Protein AF-A0A2W4I7Y6-F1 (afdb_monomer_lite)

pLDDT: mean 74.34, std 11.93, range [36.09, 86.81]

Sequence (104 aa):
MVTVSVNIENLIWRGSDYKANGKKIFFIPPVRESGQNKAMFKGINRGSIASIFIKDFENPKNIEFLENCIKQEKILPLTFAKVLNYNLEEIGFSGIEKNLIINY

Radius of gyration: 14.94 Å; chains: 1; bounding box: 30×27×55 Å

Secondary structure (DSSP, 8-state):
--B--EETHHHH--HHHHHHHTTTS--SSPPPPHHHHHHHHHHHHTT-B--EE-S-TT-HHHHHHHHHHHHTS---HHHHHHHTHHHHHHTT------------

Foldseek 3Di:
DAAAEAEVLLLVDAPVNCVVPVVPVPDPPDHDHPVVNVVVLVCLQVVSYQAYDYPCPVDVVSVVVVVCCCVPVVRDVVSNCRRCQVVCVVVPDDDDPDPPDDDD

Structure (mmCIF, N/CA/C/O backbone):
data_AF-A0A2W4I7Y6-F1
#
_entry.id   AF-A0A2W4I7Y6-F1
#
loop_
_atom_site.group_PDB
_atom_site.id
_atom_site.type_symbol
_atom_site.label_atom_id
_atom_site.label_alt_id
_atom_site.label_comp_id
_atom_site.label_asym_id
_atom_site.label_entity_id
_atom_site.label_seq_id
_atom_site.pdbx_PDB_ins_code
_atom_site.Cartn_x
_atom_site.Cartn_y
_atom_site.Cartn_z
_atom_site.occupancy
_atom_site.B_iso_or_equiv
_atom_site.auth_seq_id
_atom_site.auth_comp_id
_atom_site.auth_asym_id
_atom_site.auth_atom_id
_atom_site.pdbx_PDB_model_num
ATOM 1 N N . MET A 1 1 ? 13.126 -15.574 -2.401 1.00 44.06 1 MET A N 1
ATOM 2 C CA . MET A 1 1 ? 12.066 -15.612 -1.373 1.00 44.06 1 MET A CA 1
ATOM 3 C C . MET A 1 1 ? 11.091 -14.499 -1.715 1.00 44.06 1 MET A C 1
ATOM 5 O O . MET A 1 1 ? 11.483 -13.343 -1.643 1.00 44.06 1 MET A O 1
ATOM 9 N N . VAL A 1 2 ? 9.908 -14.844 -2.224 1.00 45.12 2 VAL A N 1
ATOM 10 C CA . VAL A 1 2 ? 8.842 -13.882 -2.543 1.00 45.12 2 VAL A CA 1
ATOM 11 C C . VAL A 1 2 ? 7.940 -13.824 -1.317 1.00 45.12 2 VAL A C 1
ATOM 13 O O . VAL A 1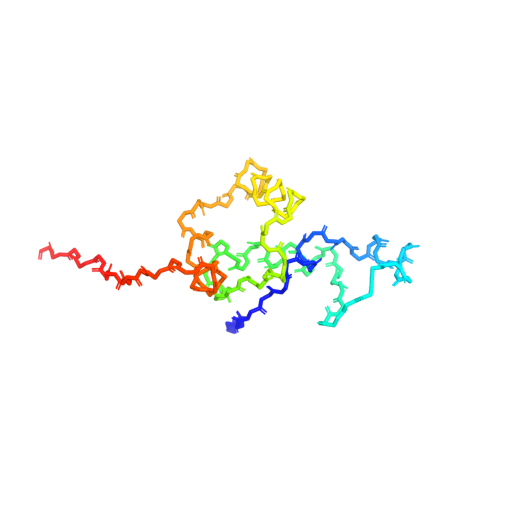 2 ? 7.463 -14.863 -0.862 1.00 45.12 2 VAL A O 1
ATOM 16 N N . THR A 1 3 ? 7.752 -12.644 -0.737 1.00 58.62 3 THR A N 1
ATOM 17 C CA . THR A 1 3 ? 6.757 -12.454 0.319 1.00 58.62 3 THR A CA 1
ATOM 18 C C . THR A 1 3 ? 5.401 -12.334 -0.366 1.00 58.62 3 THR A C 1
ATOM 20 O O . THR A 1 3 ? 5.180 -11.409 -1.146 1.00 58.62 3 THR A O 1
ATOM 23 N N . VAL A 1 4 ? 4.514 -13.299 -0.112 1.00 64.75 4 VAL A N 1
ATOM 24 C CA . VAL A 1 4 ? 3.255 -13.461 -0.860 1.00 64.75 4 VAL A CA 1
ATOM 25 C C . VAL A 1 4 ? 2.307 -12.279 -0.640 1.00 64.75 4 VAL A C 1
ATOM 27 O O . VAL A 1 4 ? 1.719 -11.787 -1.595 1.00 64.75 4 VAL A O 1
ATOM 30 N N . SER A 1 5 ? 2.200 -11.775 0.592 1.00 71.50 5 SER A N 1
ATOM 31 C CA . SER A 1 5 ? 1.376 -10.608 0.909 1.00 71.50 5 SER A CA 1
ATOM 32 C C . SER A 1 5 ? 1.843 -9.932 2.199 1.00 71.50 5 SER A C 1
ATOM 34 O O . SER A 1 5 ? 2.329 -10.605 3.114 1.00 71.50 5 SER A O 1
ATOM 36 N N . VAL A 1 6 ? 1.723 -8.606 2.273 1.00 81.50 6 VAL A N 1
ATOM 37 C CA . VAL A 1 6 ? 2.025 -7.799 3.464 1.00 81.50 6 VAL A CA 1
ATOM 38 C C . VAL A 1 6 ? 0.790 -6.998 3.851 1.00 81.50 6 VAL A C 1
ATOM 40 O O . VAL A 1 6 ? 0.182 -6.352 3.009 1.00 81.50 6 VAL A O 1
ATOM 43 N N . ASN A 1 7 ? 0.431 -7.002 5.132 1.00 83.00 7 ASN A N 1
ATOM 44 C CA . ASN A 1 7 ? -0.671 -6.171 5.609 1.00 83.00 7 ASN A CA 1
ATOM 45 C C . ASN A 1 7 ? -0.238 -4.699 5.737 1.00 83.00 7 ASN A C 1
ATOM 47 O O . ASN A 1 7 ? 0.873 -4.441 6.211 1.00 83.00 7 ASN A O 1
ATOM 51 N N . ILE A 1 8 ? -1.076 -3.736 5.352 1.00 84.00 8 ILE A N 1
ATOM 52 C CA . ILE A 1 8 ? -0.710 -2.308 5.332 1.00 84.00 8 ILE A CA 1
ATOM 53 C C . ILE A 1 8 ? -0.308 -1.772 6.708 1.00 84.00 8 ILE A C 1
ATOM 55 O O . ILE A 1 8 ? 0.596 -0.945 6.816 1.00 84.00 8 ILE A O 1
ATOM 59 N N . GLU A 1 9 ? -0.881 -2.296 7.788 1.00 82.88 9 GLU A N 1
ATOM 60 C CA . GLU A 1 9 ? -0.542 -1.893 9.149 1.00 82.88 9 GLU A CA 1
ATOM 61 C C . GLU A 1 9 ? 0.913 -2.237 9.498 1.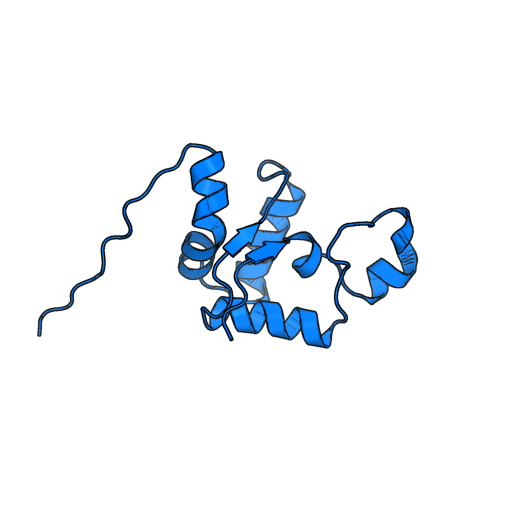00 82.88 9 GLU A C 1
ATOM 63 O O . GLU A 1 9 ? 1.527 -1.540 10.306 1.00 82.88 9 GLU A O 1
ATOM 68 N N . ASN A 1 10 ? 1.501 -3.259 8.858 1.00 82.62 10 ASN A N 1
ATOM 69 C CA . ASN A 1 10 ? 2.930 -3.551 8.990 1.00 82.62 10 ASN A CA 1
ATOM 70 C C . ASN A 1 10 ? 3.814 -2.487 8.329 1.00 82.62 10 ASN A C 1
ATOM 72 O O . ASN A 1 10 ? 4.972 -2.378 8.720 1.00 82.62 10 ASN A O 1
ATOM 76 N N . LEU A 1 11 ? 3.291 -1.721 7.368 1.00 82.81 11 LEU A N 1
ATOM 77 C CA . LEU A 1 11 ? 3.984 -0.606 6.718 1.00 82.81 11 LEU A CA 1
ATOM 78 C C . LEU A 1 11 ? 3.754 0.716 7.469 1.00 82.81 11 LEU A C 1
ATOM 80 O O . LEU A 1 11 ? 4.666 1.535 7.558 1.00 82.81 11 LEU A O 1
ATOM 84 N N . ILE A 1 12 ? 2.555 0.911 8.029 1.00 84.19 12 ILE A N 1
ATOM 85 C CA . ILE A 1 12 ? 2.166 2.128 8.762 1.00 84.19 12 ILE A CA 1
ATOM 86 C C . ILE A 1 12 ? 2.888 2.220 10.108 1.00 84.19 12 ILE A C 1
ATOM 88 O O . ILE A 1 12 ? 3.468 3.254 10.444 1.00 84.19 12 ILE A O 1
ATOM 92 N N . TRP A 1 13 ? 2.842 1.152 10.902 1.00 80.75 13 TRP A N 1
ATOM 93 C CA . TRP A 1 13 ? 3.310 1.194 12.283 1.00 80.75 13 TRP A CA 1
ATOM 94 C C . TRP A 1 13 ? 4.766 0.776 12.402 1.00 80.75 13 TRP A C 1
ATOM 96 O O . TRP A 1 13 ? 5.219 -0.184 11.778 1.00 80.75 13 TRP A O 1
ATOM 106 N N . ARG A 1 14 ? 5.516 1.456 13.273 1.00 79.81 14 ARG A N 1
ATOM 107 C CA . ARG A 1 14 ? 6.872 1.039 13.636 1.00 79.81 14 ARG A CA 1
ATOM 108 C C . ARG A 1 14 ? 6.835 0.181 14.892 1.00 79.81 14 ARG A C 1
ATOM 110 O O . ARG A 1 14 ? 5.974 0.341 15.756 1.00 79.81 14 ARG A O 1
ATOM 117 N N . GLY A 1 15 ? 7.838 -0.682 15.052 1.00 78.12 15 GLY A N 1
ATOM 118 C CA . GLY A 1 15 ? 7.986 -1.480 16.273 1.00 78.12 15 GLY A CA 1
ATOM 119 C C . GLY A 1 15 ? 8.019 -0.644 17.565 1.00 78.12 15 GLY A C 1
ATOM 120 O O . GLY A 1 15 ? 7.581 -1.124 18.605 1.00 78.12 15 GLY A O 1
ATOM 121 N N . SER A 1 16 ? 8.477 0.614 17.514 1.00 78.75 16 SER A N 1
ATOM 122 C CA . SER A 1 16 ? 8.399 1.558 18.641 1.00 78.75 16 SER A CA 1
ATOM 123 C C . SER A 1 16 ? 6.959 1.925 19.006 1.00 78.75 16 SER A C 1
ATOM 125 O O . SER A 1 16 ? 6.606 1.917 20.184 1.00 78.75 16 SER A O 1
ATOM 127 N N . ASP A 1 17 ? 6.122 2.187 18.003 1.00 80.12 17 ASP A N 1
ATOM 128 C CA . ASP A 1 17 ? 4.723 2.580 18.190 1.00 80.12 17 ASP A CA 1
ATOM 129 C C . ASP A 1 17 ? 3.915 1.408 18.745 1.00 80.12 17 ASP A C 1
ATOM 131 O O . ASP A 1 17 ? 3.107 1.576 19.657 1.00 80.12 17 ASP A O 1
ATOM 135 N N . TYR A 1 18 ? 4.205 0.198 18.262 1.00 79.06 18 TYR A N 1
ATOM 136 C CA . TYR A 1 18 ? 3.621 -1.037 18.775 1.00 79.06 18 TYR A CA 1
ATOM 137 C C . TYR A 1 18 ? 4.037 -1.324 20.225 1.00 79.06 18 TYR A C 1
ATOM 139 O O . TYR A 1 18 ? 3.201 -1.716 21.035 1.00 79.06 18 TYR A O 1
ATOM 147 N N . LYS A 1 19 ? 5.302 -1.081 20.602 1.00 79.25 19 LYS A N 1
ATOM 148 C CA . LYS A 1 19 ? 5.751 -1.223 22.002 1.00 79.25 19 LYS A CA 1
ATOM 149 C C . LYS A 1 19 ? 5.038 -0.232 22.933 1.00 79.25 19 LYS A C 1
ATOM 151 O O . LYS A 1 19 ? 4.683 -0.606 24.046 1.00 79.25 19 LYS A O 1
ATOM 156 N N . ALA A 1 20 ? 4.790 0.998 22.480 1.00 80.62 20 ALA A N 1
ATOM 157 C CA . ALA A 1 20 ? 4.122 2.031 23.276 1.00 80.62 20 ALA A CA 1
ATOM 158 C C . ALA A 1 20 ? 2.589 1.870 23.343 1.00 80.62 20 ALA A C 1
ATOM 160 O O . ALA A 1 20 ? 1.984 2.124 24.382 1.00 80.62 20 ALA A O 1
ATOM 161 N N . ASN A 1 21 ? 1.953 1.438 22.249 1.00 80.94 21 ASN A N 1
ATOM 162 C CA . ASN A 1 21 ? 0.496 1.438 22.079 1.00 80.94 21 ASN A CA 1
ATOM 163 C C . ASN A 1 21 ? -0.090 0.060 21.722 1.00 80.94 21 ASN A C 1
ATOM 165 O O . ASN A 1 21 ? -1.218 -0.015 21.236 1.00 80.94 21 ASN A O 1
ATOM 169 N N . GLY A 1 22 ? 0.624 -1.039 21.976 1.00 69.44 22 GLY A N 1
ATOM 170 C CA . GLY A 1 22 ? 0.264 -2.380 21.490 1.00 69.44 22 GLY A CA 1
ATOM 171 C C . GLY A 1 22 ? -1.126 -2.884 21.893 1.00 69.44 22 GLY A C 1
ATOM 172 O O . GLY A 1 22 ? -1.704 -3.697 21.185 1.00 69.44 22 GLY A O 1
ATOM 173 N N . LYS A 1 23 ? -1.723 -2.360 22.974 1.00 72.44 23 LYS A N 1
ATOM 174 C CA . LYS A 1 23 ? -3.124 -2.660 23.339 1.00 72.44 23 LYS A CA 1
ATOM 175 C C . LYS A 1 23 ? -4.158 -2.041 22.387 1.00 72.44 23 LYS A C 1
ATOM 177 O O . LYS A 1 23 ? -5.264 -2.553 22.291 1.00 72.44 23 LYS A O 1
ATOM 182 N N . LYS A 1 24 ? -3.821 -0.930 21.724 1.00 72.19 24 LYS A N 1
ATOM 183 C CA . LYS A 1 24 ? -4.673 -0.231 20.743 1.00 72.19 24 LYS A CA 1
ATOM 184 C C . LYS A 1 24 ? -4.369 -0.657 19.308 1.00 72.19 24 LYS A C 1
ATOM 186 O O . LYS A 1 24 ? -5.236 -0.571 18.449 1.00 72.19 24 LYS A O 1
ATOM 191 N N . ILE A 1 25 ? -3.138 -1.091 19.060 1.00 68.56 25 ILE A N 1
ATOM 192 C CA . ILE A 1 25 ? -2.634 -1.487 17.748 1.00 68.56 25 ILE A CA 1
ATOM 193 C C . ILE A 1 25 ? -2.268 -2.964 17.855 1.00 68.56 25 ILE A C 1
ATOM 195 O O . ILE A 1 25 ? -1.098 -3.297 17.980 1.00 68.56 25 ILE A O 1
ATOM 199 N N . PHE A 1 26 ? -3.266 -3.845 17.888 1.00 66.94 26 PHE A N 1
ATOM 200 C CA . PHE A 1 26 ? -3.052 -5.291 17.920 1.00 66.94 26 PHE A CA 1
ATOM 201 C C . PHE A 1 26 ? -3.612 -5.916 16.646 1.00 66.94 26 PHE A C 1
ATOM 203 O O . PHE A 1 26 ? -4.813 -5.846 16.394 1.00 66.94 26 PHE A O 1
ATOM 210 N N . PHE A 1 27 ? -2.744 -6.523 15.841 1.00 73.69 27 PHE A N 1
ATOM 211 C CA . PHE A 1 27 ? -3.129 -7.249 14.635 1.00 73.69 27 PHE A CA 1
ATOM 212 C C . PHE A 1 27 ? -2.131 -8.380 14.357 1.00 73.69 27 PHE A C 1
ATOM 214 O O . PHE A 1 27 ? -0.994 -8.356 14.831 1.00 73.69 27 PHE A O 1
ATOM 221 N N . ILE A 1 28 ? -2.571 -9.397 13.615 1.00 67.44 28 ILE A N 1
ATOM 222 C CA . ILE A 1 28 ? -1.780 -10.586 13.278 1.00 67.44 28 ILE A CA 1
ATOM 223 C C . ILE A 1 28 ? -1.525 -10.578 11.762 1.00 67.44 28 ILE A C 1
ATOM 225 O O . ILE A 1 28 ? -2.490 -10.443 11.012 1.00 67.44 28 ILE A O 1
ATOM 229 N N . PRO A 1 29 ? -0.276 -10.757 11.285 1.00 74.44 29 PRO A N 1
ATOM 230 C CA . PRO A 1 29 ? 0.969 -10.844 12.055 1.00 74.44 29 PRO A CA 1
ATOM 231 C C . PRO A 1 29 ? 1.388 -9.479 12.642 1.00 74.44 29 PRO A C 1
ATOM 233 O O . PRO A 1 29 ? 1.118 -8.453 12.017 1.00 74.44 29 PRO A O 1
ATOM 236 N N . PRO A 1 30 ? 2.066 -9.461 13.808 1.00 76.94 30 PRO A N 1
ATOM 237 C CA . PRO A 1 30 ? 2.353 -8.234 14.550 1.00 76.94 30 PRO A CA 1
ATOM 238 C C . PRO A 1 30 ? 3.360 -7.331 13.836 1.00 76.94 30 PRO A C 1
ATOM 240 O O . PRO A 1 30 ? 4.215 -7.814 13.084 1.00 76.94 30 PRO A O 1
ATOM 243 N N . VAL A 1 31 ? 3.298 -6.036 14.170 1.00 81.06 31 VAL A N 1
ATOM 244 C CA . VAL A 1 31 ? 4.205 -4.992 13.672 1.00 81.06 31 VAL A CA 1
ATOM 245 C C . VAL A 1 31 ? 5.662 -5.421 13.812 1.00 81.06 31 VAL A C 1
ATOM 247 O O . VAL A 1 31 ? 6.115 -5.849 14.878 1.00 81.06 31 VAL A O 1
ATOM 250 N N . ARG A 1 32 ? 6.419 -5.265 12.726 1.00 80.31 32 ARG A N 1
ATOM 251 C CA . ARG A 1 32 ? 7.843 -5.602 12.674 1.00 80.31 32 ARG A CA 1
ATOM 252 C C . ARG A 1 32 ? 8.735 -4.451 13.152 1.00 80.31 32 ARG A C 1
ATOM 254 O O . ARG A 1 32 ? 8.362 -3.277 13.130 1.00 80.31 32 ARG A O 1
ATOM 261 N N . GLU A 1 33 ? 9.957 -4.780 13.571 1.00 80.88 33 GLU A N 1
ATOM 262 C CA . GLU A 1 33 ? 10.948 -3.761 13.935 1.00 80.88 33 GLU A CA 1
ATOM 263 C C . GLU A 1 33 ? 11.396 -2.933 12.717 1.00 80.88 33 GLU A C 1
ATOM 265 O O . GLU A 1 33 ? 11.248 -3.338 11.562 1.00 80.88 33 GLU A O 1
ATOM 270 N N . SER A 1 34 ? 11.965 -1.752 12.969 1.00 78.69 34 SER A N 1
ATOM 271 C CA . SER A 1 34 ? 12.258 -0.740 11.942 1.00 78.69 34 SER A CA 1
ATOM 272 C C . SER A 1 34 ? 13.114 -1.257 10.776 1.00 78.69 34 SER A C 1
ATOM 274 O O . SER A 1 34 ? 12.871 -0.886 9.628 1.00 78.69 34 SER A O 1
ATOM 276 N N . GLY A 1 35 ? 14.083 -2.139 11.041 1.00 81.31 35 GLY A N 1
ATOM 277 C CA . GLY A 1 35 ? 14.922 -2.747 10.003 1.00 81.31 35 GLY A CA 1
ATOM 278 C C . GLY A 1 35 ? 14.139 -3.661 9.058 1.00 81.31 35 GLY A C 1
ATOM 279 O O . GLY A 1 35 ? 14.315 -3.599 7.842 1.00 81.31 35 GLY A O 1
ATOM 280 N N . GLN A 1 36 ? 13.223 -4.461 9.604 1.00 82.69 36 GLN A N 1
ATOM 281 C CA . GLN A 1 36 ? 12.345 -5.323 8.812 1.00 82.69 36 GLN A CA 1
ATOM 282 C C . GLN A 1 36 ? 11.315 -4.500 8.034 1.00 82.69 36 GLN A C 1
ATOM 284 O O . GLN A 1 36 ? 11.009 -4.826 6.892 1.00 82.69 36 GLN A O 1
ATOM 289 N N . ASN A 1 37 ? 10.849 -3.389 8.605 1.00 84.25 37 ASN A N 1
ATOM 290 C CA . ASN A 1 37 ? 9.917 -2.491 7.936 1.00 84.25 37 ASN A CA 1
ATOM 291 C C . ASN A 1 37 ? 10.540 -1.824 6.695 1.00 84.25 37 ASN A C 1
ATOM 293 O O . ASN A 1 37 ? 10.009 -1.906 5.589 1.00 84.25 37 ASN A O 1
ATOM 297 N N . LYS A 1 38 ? 11.773 -1.318 6.826 1.00 82.94 38 LYS A N 1
ATOM 298 C CA . LYS A 1 38 ? 12.570 -0.844 5.678 1.00 82.94 38 LYS A CA 1
ATOM 299 C C . LYS A 1 38 ? 12.802 -1.932 4.626 1.00 82.94 38 LYS A C 1
ATOM 301 O O . LYS A 1 38 ? 12.788 -1.648 3.428 1.00 82.94 38 LYS A O 1
ATOM 306 N N . ALA A 1 39 ? 13.024 -3.176 5.054 1.00 84.19 39 ALA A N 1
ATOM 307 C CA . ALA A 1 39 ? 13.175 -4.298 4.134 1.00 84.19 39 ALA A CA 1
ATOM 308 C C . ALA A 1 39 ? 11.882 -4.581 3.350 1.00 84.19 39 ALA A C 1
ATOM 310 O O . ALA A 1 39 ? 11.971 -4.930 2.174 1.00 84.19 39 ALA A O 1
ATOM 311 N N . MET A 1 40 ? 10.705 -4.368 3.952 1.00 85.25 40 MET A N 1
ATOM 312 C CA . MET A 1 40 ? 9.418 -4.469 3.258 1.00 85.25 40 MET A CA 1
ATOM 313 C C . MET A 1 40 ? 9.281 -3.385 2.182 1.00 85.25 40 MET A C 1
ATOM 315 O O . MET A 1 40 ? 9.072 -3.726 1.023 1.00 85.25 40 MET A O 1
ATOM 319 N N . PHE A 1 41 ? 9.542 -2.110 2.482 1.00 84.44 41 PHE A N 1
ATOM 320 C CA . PHE A 1 41 ? 9.537 -1.054 1.451 1.00 84.44 41 PHE A CA 1
ATOM 321 C C . PHE A 1 41 ? 10.514 -1.334 0.300 1.00 84.44 41 PHE A C 1
ATOM 323 O O . PHE A 1 41 ? 10.176 -1.211 -0.880 1.00 84.44 41 PHE A O 1
ATOM 330 N N . LYS A 1 42 ? 11.721 -1.811 0.623 1.00 84.62 42 LYS A N 1
ATOM 331 C CA . LYS A 1 42 ? 12.700 -2.237 -0.386 1.00 84.62 42 LYS A CA 1
ATOM 332 C C . LYS A 1 42 ? 12.205 -3.435 -1.203 1.00 84.62 42 LYS A C 1
ATOM 334 O O . LYS A 1 42 ? 12.507 -3.526 -2.390 1.00 84.62 42 LYS A O 1
ATOM 339 N N . GLY A 1 43 ? 11.471 -4.349 -0.573 1.00 83.44 43 GLY A N 1
ATOM 340 C CA . GLY A 1 43 ? 10.845 -5.506 -1.204 1.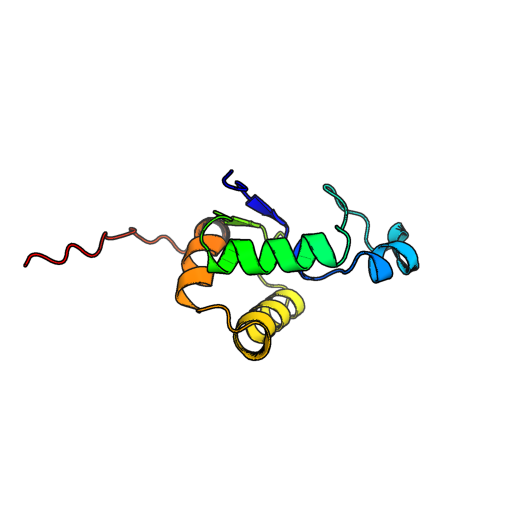00 83.44 43 GLY A CA 1
ATOM 341 C C . GLY A 1 43 ? 9.756 -5.118 -2.202 1.00 83.44 43 GLY A C 1
ATOM 342 O O . GLY A 1 43 ? 9.725 -5.701 -3.282 1.00 83.44 43 GLY A O 1
ATOM 343 N N . ILE A 1 44 ? 8.941 -4.101 -1.893 1.00 84.69 44 ILE A N 1
ATOM 344 C CA . ILE A 1 44 ? 7.930 -3.545 -2.811 1.00 84.69 44 ILE A CA 1
ATOM 345 C C . ILE A 1 44 ? 8.623 -3.014 -4.068 1.00 84.69 44 ILE A C 1
ATOM 347 O O . ILE A 1 44 ? 8.330 -3.456 -5.175 1.00 84.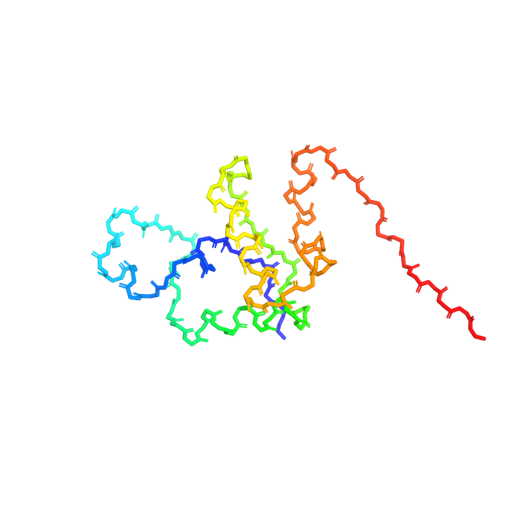69 44 ILE A O 1
ATOM 351 N N . ASN A 1 45 ? 9.630 -2.152 -3.900 1.00 80.56 45 ASN A N 1
ATOM 352 C CA . ASN A 1 45 ? 10.367 -1.574 -5.029 1.00 80.56 45 ASN A CA 1
ATOM 353 C C . ASN A 1 45 ? 11.127 -2.613 -5.870 1.00 80.56 45 ASN A C 1
ATOM 355 O O . ASN A 1 45 ? 11.376 -2.389 -7.050 1.00 80.56 45 ASN A O 1
ATOM 359 N N . ARG A 1 46 ? 11.501 -3.751 -5.278 1.00 82.00 46 ARG A N 1
ATOM 360 C CA . ARG A 1 46 ? 12.177 -4.862 -5.968 1.00 82.00 46 ARG A CA 1
ATOM 361 C C . ARG A 1 46 ? 11.218 -5.902 -6.552 1.00 82.00 46 ARG A C 1
ATOM 363 O O . ARG A 1 46 ? 11.693 -6.904 -7.077 1.00 82.00 46 ARG A O 1
ATOM 370 N N . GLY A 1 47 ? 9.903 -5.725 -6.403 1.00 74.56 47 GLY A N 1
ATOM 371 C CA . GLY A 1 47 ? 8.906 -6.715 -6.826 1.00 74.56 47 GLY A CA 1
ATOM 372 C C . GLY A 1 47 ? 8.981 -8.040 -6.057 1.00 74.56 47 GLY A C 1
ATOM 373 O O . GLY A 1 47 ? 8.528 -9.069 -6.541 1.00 74.56 47 GLY A O 1
ATOM 374 N N . SER A 1 48 ? 9.595 -8.048 -4.869 1.00 80.38 48 SER A N 1
ATOM 375 C CA . SER A 1 48 ? 9.672 -9.233 -4.001 1.00 80.38 48 SER A CA 1
ATOM 376 C C . SER A 1 48 ? 8.447 -9.385 -3.094 1.00 80.38 48 SER A C 1
ATOM 378 O O . SER A 1 48 ? 8.270 -10.447 -2.500 1.00 80.38 48 SER A O 1
ATOM 380 N N . ILE A 1 49 ? 7.631 -8.334 -2.966 1.00 81.50 49 ILE A N 1
ATOM 381 C CA . ILE A 1 49 ? 6.308 -8.368 -2.334 1.00 81.50 49 ILE A CA 1
ATOM 382 C C . ILE A 1 49 ? 5.268 -8.363 -3.446 1.00 81.50 49 ILE A C 1
ATOM 384 O O . ILE A 1 49 ? 5.256 -7.441 -4.259 1.00 81.50 49 ILE A O 1
ATOM 388 N N . ALA A 1 50 ? 4.434 -9.401 -3.479 1.00 73.00 50 ALA A N 1
ATOM 389 C CA . ALA A 1 50 ? 3.454 -9.591 -4.543 1.00 73.00 50 ALA A CA 1
ATOM 390 C C . ALA A 1 50 ? 2.131 -8.860 -4.276 1.00 73.00 50 ALA A C 1
ATOM 392 O O . ALA A 1 50 ? 1.511 -8.388 -5.224 1.00 73.00 50 ALA A O 1
ATOM 393 N N . SER A 1 51 ? 1.714 -8.714 -3.012 1.00 81.75 51 SER A N 1
ATOM 394 C CA . SER A 1 51 ? 0.553 -7.886 -2.676 1.00 81.75 51 SER A CA 1
ATOM 395 C C . SER A 1 51 ? 0.672 -7.142 -1.348 1.00 81.75 51 SER A C 1
ATOM 397 O O . SER A 1 51 ? 1.404 -7.551 -0.441 1.00 81.75 51 SER A O 1
ATOM 399 N N . ILE A 1 52 ? -0.068 -6.040 -1.245 1.00 84.50 52 ILE A N 1
ATOM 400 C CA . ILE A 1 52 ? -0.350 -5.340 0.006 1.00 84.50 52 ILE A CA 1
ATOM 401 C C . ILE A 1 52 ? -1.834 -5.523 0.286 1.00 84.50 52 ILE A C 1
ATOM 403 O O . ILE A 1 52 ? -2.640 -5.197 -0.574 1.00 84.50 52 ILE A O 1
ATOM 407 N N . PHE A 1 53 ? -2.194 -6.031 1.456 1.00 82.31 53 PHE A N 1
ATOM 408 C CA . PHE A 1 53 ? -3.588 -6.152 1.874 1.00 82.31 53 PHE A CA 1
ATOM 409 C C . PHE A 1 53 ? -4.013 -4.911 2.665 1.00 82.31 53 PHE A C 1
ATOM 411 O O . PHE A 1 53 ? -3.274 -4.452 3.541 1.00 82.31 53 PHE A O 1
ATOM 418 N N . ILE A 1 54 ? -5.188 -4.367 2.347 1.00 82.75 54 ILE A N 1
ATOM 419 C CA . ILE A 1 54 ? -5.792 -3.209 3.006 1.00 82.75 54 ILE A CA 1
ATOM 420 C C . ILE A 1 54 ? -7.222 -3.581 3.383 1.00 82.75 54 ILE A C 1
ATOM 422 O O . ILE A 1 54 ? -8.092 -3.669 2.528 1.00 82.75 54 ILE A O 1
ATOM 426 N N . LYS A 1 55 ? -7.480 -3.753 4.681 1.00 76.88 55 LYS A N 1
ATOM 427 C CA . LYS A 1 55 ? -8.807 -4.157 5.167 1.00 76.88 55 LYS A CA 1
ATOM 428 C C . LYS A 1 55 ? -9.905 -3.113 4.908 1.00 76.88 55 LYS A C 1
ATOM 430 O O . LYS A 1 55 ? -11.054 -3.478 4.705 1.00 76.88 55 LYS A O 1
ATOM 435 N N . ASP A 1 56 ? -9.560 -1.831 4.993 1.00 76.25 56 ASP A N 1
ATOM 436 C CA . ASP A 1 56 ? -10.485 -0.702 4.838 1.00 76.25 56 ASP A CA 1
ATOM 437 C C . ASP A 1 56 ? -9.883 0.297 3.845 1.00 76.25 56 ASP A C 1
ATOM 439 O O . ASP A 1 56 ? -9.142 1.211 4.220 1.00 76.25 56 ASP A O 1
ATOM 443 N N . PHE A 1 57 ? -10.103 0.047 2.553 1.00 71.19 57 PHE A N 1
ATOM 444 C CA . PHE A 1 57 ? -9.500 0.837 1.478 1.00 71.19 57 PHE A CA 1
ATOM 445 C C . PHE A 1 57 ? -10.054 2.266 1.417 1.00 71.19 57 PHE A C 1
ATOM 447 O O . PHE A 1 57 ? -9.329 3.195 1.067 1.00 71.19 57 PHE A O 1
ATOM 454 N N . GLU A 1 58 ? -11.313 2.458 1.815 1.00 74.81 58 GLU A N 1
ATOM 455 C CA . GLU A 1 58 ? -11.979 3.765 1.824 1.00 74.81 58 GLU A CA 1
ATOM 456 C C . GLU A 1 58 ? -11.504 4.667 2.973 1.00 74.81 58 GLU A C 1
ATOM 458 O O . GLU A 1 58 ? -11.816 5.859 3.006 1.00 74.81 58 GLU A O 1
ATOM 463 N N . ASN A 1 59 ? -10.710 4.133 3.907 1.00 79.81 59 ASN A N 1
ATOM 464 C CA . ASN A 1 59 ? -10.177 4.906 5.014 1.00 79.81 59 ASN A CA 1
ATOM 465 C C . ASN A 1 59 ? -9.252 6.037 4.521 1.00 79.81 59 ASN A C 1
ATOM 467 O O . ASN A 1 59 ? -8.179 5.753 3.971 1.00 79.81 59 ASN A O 1
ATOM 471 N N . PRO A 1 60 ? -9.557 7.315 4.820 1.00 79.12 60 PRO A N 1
ATOM 472 C CA . PRO A 1 60 ? -8.732 8.441 4.383 1.00 79.12 60 PRO A CA 1
ATOM 473 C C . PRO A 1 60 ? -7.270 8.343 4.839 1.00 79.12 60 PRO A C 1
ATOM 475 O O . PRO A 1 60 ? -6.370 8.783 4.128 1.00 79.12 60 PRO A O 1
ATOM 478 N N . LYS A 1 61 ? -7.009 7.716 5.996 1.00 83.06 61 LYS A N 1
ATOM 479 C CA . LYS A 1 61 ? -5.646 7.542 6.524 1.00 83.06 61 LYS A CA 1
ATOM 480 C C . LYS A 1 61 ? -4.812 6.565 5.700 1.00 83.06 61 LYS A C 1
ATOM 482 O O . LYS A 1 61 ? -3.603 6.749 5.581 1.00 83.06 61 LYS A O 1
ATOM 487 N N . ASN A 1 62 ? -5.442 5.534 5.139 1.00 81.44 62 ASN A N 1
ATOM 488 C CA . ASN A 1 62 ? -4.755 4.568 4.283 1.00 81.44 62 ASN A CA 1
ATOM 489 C C . ASN A 1 62 ? -4.395 5.215 2.942 1.00 81.44 62 ASN A C 1
ATOM 491 O O . ASN A 1 62 ? -3.278 5.041 2.460 1.00 81.44 62 ASN A O 1
ATOM 495 N N . ILE A 1 63 ? -5.297 6.032 2.393 1.00 80.12 63 ILE A N 1
ATOM 496 C CA . ILE A 1 63 ? -5.052 6.810 1.172 1.00 80.12 63 ILE A CA 1
ATOM 497 C C . ILE A 1 63 ? -3.906 7.810 1.390 1.00 80.12 63 ILE A C 1
ATOM 499 O O . ILE A 1 63 ? -2.946 7.823 0.619 1.00 80.12 63 ILE A O 1
ATOM 503 N N . GLU A 1 64 ? -3.945 8.582 2.480 1.00 84.56 64 GLU A N 1
ATOM 504 C CA . GLU A 1 64 ? -2.877 9.525 2.842 1.00 84.56 64 GLU A CA 1
ATOM 505 C C . GLU A 1 64 ? -1.521 8.816 3.011 1.00 84.56 64 GLU A C 1
ATOM 507 O O . GLU A 1 64 ? -0.480 9.305 2.562 1.00 84.56 64 GLU A O 1
ATOM 512 N N . PHE A 1 65 ? -1.517 7.627 3.617 1.00 86.81 65 PHE A N 1
ATOM 513 C CA . PHE A 1 65 ? -0.311 6.820 3.757 1.00 86.81 65 PHE A CA 1
ATOM 514 C C . PHE A 1 65 ? 0.263 6.377 2.402 1.00 86.81 65 PHE A C 1
ATOM 516 O O . PHE A 1 65 ? 1.473 6.497 2.183 1.00 86.81 65 PHE A O 1
ATOM 523 N N . LEU A 1 66 ? -0.579 5.901 1.480 1.00 83.44 66 LEU A N 1
ATOM 524 C CA . LEU A 1 66 ? -0.148 5.507 0.134 1.00 83.44 66 LEU A CA 1
ATOM 525 C C . LEU A 1 66 ? 0.424 6.698 -0.646 1.00 83.44 66 LEU A C 1
ATOM 527 O O . LEU A 1 66 ? 1.481 6.574 -1.270 1.00 83.44 66 LEU A O 1
ATOM 531 N N . GLU A 1 67 ? -0.203 7.874 -0.557 1.00 82.75 67 GLU A N 1
ATOM 532 C CA . GLU A 1 67 ? 0.341 9.098 -1.151 1.00 82.75 67 GLU A CA 1
ATOM 533 C C . GLU A 1 67 ? 1.718 9.458 -0.586 1.00 82.75 67 GLU A C 1
ATOM 535 O O . GLU A 1 67 ? 2.639 9.798 -1.337 1.00 82.75 67 GLU A O 1
ATOM 540 N N . ASN A 1 68 ? 1.879 9.367 0.735 1.00 84.81 68 ASN A N 1
ATOM 541 C CA . ASN A 1 68 ? 3.156 9.622 1.392 1.00 84.81 68 ASN A CA 1
ATOM 542 C C . ASN A 1 68 ? 4.229 8.622 0.949 1.00 84.81 68 ASN A C 1
ATOM 544 O O . ASN 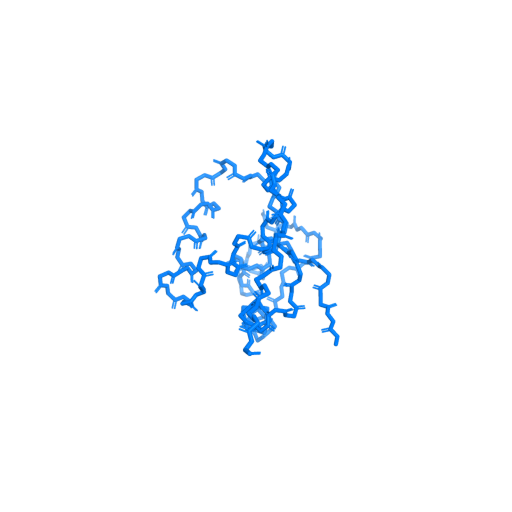A 1 68 ? 5.378 9.016 0.758 1.00 84.81 68 ASN A O 1
ATOM 548 N N . CYS A 1 69 ? 3.872 7.364 0.691 1.00 83.88 69 CYS A N 1
ATOM 549 C CA . CYS A 1 69 ? 4.807 6.382 0.148 1.00 83.88 69 CYS A CA 1
ATOM 550 C C . CYS A 1 69 ? 5.296 6.745 -1.268 1.00 83.88 69 CYS A C 1
ATOM 552 O O . CYS A 1 69 ? 6.461 6.522 -1.600 1.00 83.88 69 CYS A O 1
ATOM 554 N N . ILE A 1 70 ? 4.443 7.342 -2.103 1.00 82.44 70 ILE A N 1
ATOM 555 C CA . ILE A 1 70 ? 4.848 7.831 -3.431 1.00 82.44 70 ILE A CA 1
ATOM 556 C C . ILE A 1 70 ? 5.776 9.045 -3.287 1.00 82.44 70 ILE A C 1
ATOM 558 O O . ILE A 1 70 ? 6.825 9.110 -3.929 1.00 82.44 70 ILE A O 1
ATOM 562 N N . LYS A 1 71 ? 5.415 10.001 -2.423 1.00 83.06 71 LYS A N 1
ATOM 563 C CA . LYS A 1 71 ? 6.129 11.280 -2.263 1.00 83.06 71 LYS A CA 1
ATOM 564 C C . LYS A 1 71 ? 7.466 11.134 -1.521 1.00 83.06 71 LYS A C 1
ATOM 566 O O . LYS A 1 71 ? 8.465 11.710 -1.943 1.00 83.06 71 LYS A O 1
ATOM 571 N N . GLN A 1 72 ? 7.488 10.386 -0.418 1.00 84.06 72 GLN A N 1
ATOM 572 C CA . GLN A 1 72 ? 8.629 10.293 0.502 1.00 84.06 72 GLN A CA 1
ATOM 573 C C . GLN A 1 72 ? 9.490 9.054 0.238 1.00 84.06 72 GLN A C 1
ATOM 575 O O . GLN A 1 72 ? 10.702 9.174 0.063 1.00 84.06 72 GLN A O 1
ATOM 580 N N . GLU A 1 73 ? 8.865 7.876 0.151 1.00 79.00 73 GLU A N 1
ATOM 581 C CA . GLU A 1 73 ? 9.559 6.594 -0.076 1.00 79.00 73 GLU A CA 1
ATOM 582 C C . GLU A 1 73 ? 9.858 6.335 -1.567 1.00 79.00 73 GLU A C 1
ATOM 584 O O . GLU A 1 73 ? 10.517 5.353 -1.917 1.00 79.00 73 GLU A O 1
ATOM 589 N N . LYS A 1 74 ? 9.415 7.244 -2.452 1.00 82.19 74 LYS A N 1
ATOM 590 C CA . LYS A 1 74 ? 9.649 7.230 -3.907 1.00 82.19 74 LYS A CA 1
ATOM 591 C C . LYS A 1 74 ? 9.214 5.927 -4.582 1.00 82.19 74 LYS A C 1
ATOM 593 O O . LYS A 1 74 ? 9.844 5.474 -5.539 1.00 82.19 74 LYS A O 1
ATOM 598 N N . ILE A 1 75 ? 8.144 5.314 -4.081 1.00 83.00 75 ILE A N 1
ATOM 599 C CA . ILE A 1 75 ? 7.565 4.120 -4.697 1.00 83.00 75 ILE A CA 1
ATOM 600 C C . ILE A 1 75 ? 6.838 4.533 -5.974 1.00 83.00 75 ILE A C 1
ATOM 602 O O . ILE A 1 75 ? 6.049 5.478 -5.980 1.00 83.00 75 ILE A O 1
ATOM 606 N N . LEU A 1 76 ? 7.105 3.822 -7.070 1.00 80.19 76 LEU A N 1
ATOM 607 C CA . LEU A 1 76 ? 6.459 4.105 -8.346 1.00 80.19 76 LEU A CA 1
ATOM 608 C C . LEU A 1 76 ? 4.956 3.781 -8.265 1.00 80.19 76 LEU A C 1
ATOM 610 O O . LEU A 1 76 ? 4.602 2.684 -7.823 1.00 80.19 76 LEU A O 1
ATOM 614 N N . PRO A 1 77 ? 4.068 4.656 -8.774 1.00 78.00 77 PRO A N 1
ATOM 615 C CA . PRO A 1 77 ? 2.630 4.387 -8.815 1.00 78.00 77 PRO A CA 1
ATOM 616 C C . PRO A 1 77 ? 2.279 3.072 -9.522 1.00 78.00 77 PRO A C 1
ATOM 618 O O . PRO A 1 77 ? 1.393 2.349 -9.079 1.00 78.00 77 PRO A O 1
ATOM 621 N N . LEU A 1 78 ? 3.025 2.716 -10.575 1.00 79.12 78 LEU A N 1
ATOM 622 C CA . LEU A 1 78 ? 2.847 1.453 -11.297 1.00 79.12 78 LEU A CA 1
ATOM 623 C C . LEU A 1 78 ? 3.138 0.230 -10.413 1.00 79.12 78 LEU A C 1
ATOM 625 O O . LEU A 1 78 ? 2.435 -0.775 -10.490 1.00 79.12 78 LEU A O 1
ATOM 629 N N . THR A 1 79 ? 4.155 0.319 -9.553 1.00 81.12 79 THR A N 1
ATOM 630 C CA . THR A 1 79 ? 4.472 -0.736 -8.585 1.00 81.12 79 THR A CA 1
ATOM 631 C C . THR A 1 79 ? 3.339 -0.883 -7.578 1.00 81.12 79 THR A C 1
ATOM 633 O O . THR A 1 79 ? 2.934 -2.007 -7.294 1.00 81.12 79 THR A O 1
ATOM 636 N N . PHE A 1 80 ? 2.782 0.234 -7.094 1.00 80.31 80 PHE A N 1
ATOM 637 C CA . PHE A 1 80 ? 1.619 0.201 -6.209 1.00 80.31 80 PHE A CA 1
ATOM 638 C C . PHE A 1 80 ? 0.390 -0.413 -6.873 1.00 80.31 80 PHE A C 1
ATOM 640 O O . PHE A 1 80 ? -0.231 -1.284 -6.275 1.00 80.31 80 PHE A O 1
ATOM 647 N N . ALA A 1 81 ? 0.080 -0.029 -8.112 1.00 75.75 81 ALA A N 1
ATOM 648 C CA . ALA A 1 81 ? -1.044 -0.591 -8.857 1.00 75.75 81 ALA A CA 1
ATOM 649 C C . ALA A 1 81 ? -0.957 -2.123 -8.960 1.00 75.75 81 ALA A C 1
ATOM 651 O O . ALA A 1 81 ? -1.955 -2.808 -8.759 1.00 75.75 81 ALA A O 1
ATOM 652 N N . LYS A 1 82 ? 0.249 -2.670 -9.178 1.00 78.62 82 LYS A N 1
ATOM 653 C CA . LYS A 1 82 ? 0.468 -4.123 -9.201 1.00 78.62 82 LYS A CA 1
ATOM 654 C C . LYS A 1 82 ? 0.247 -4.782 -7.843 1.00 78.62 82 LYS A C 1
ATOM 656 O O . LYS A 1 82 ? -0.486 -5.760 -7.754 1.00 78.62 82 LYS A O 1
ATOM 661 N N . VAL A 1 83 ? 0.858 -4.259 -6.778 1.00 83.06 83 VAL A N 1
ATOM 662 C CA . VAL A 1 83 ? 0.743 -4.883 -5.445 1.00 83.06 83 VAL A CA 1
ATOM 663 C C . VAL A 1 83 ? -0.626 -4.657 -4.795 1.00 83.06 83 VAL A C 1
ATOM 665 O O . VAL A 1 83 ? -0.997 -5.393 -3.885 1.00 83.06 83 VAL A O 1
ATOM 668 N N . LEU A 1 84 ? -1.394 -3.667 -5.252 1.00 79.62 84 LEU A N 1
ATOM 669 C CA . LEU A 1 84 ? -2.750 -3.397 -4.777 1.00 79.62 84 LEU A CA 1
ATOM 670 C C . LEU A 1 84 ? -3.834 -4.108 -5.594 1.00 79.62 84 LEU A C 1
ATOM 672 O O . LEU A 1 84 ? -4.998 -3.969 -5.231 1.00 79.62 84 LEU A O 1
ATOM 676 N N . ASN A 1 85 ? -3.481 -4.885 -6.627 1.00 73.81 85 ASN A N 1
ATOM 677 C CA . ASN A 1 85 ? -4.439 -5.475 -7.568 1.00 73.81 85 ASN A CA 1
ATOM 678 C C . ASN A 1 85 ? -5.583 -6.242 -6.882 1.00 73.81 85 ASN A C 1
ATOM 680 O O . ASN A 1 85 ? -6.737 -6.030 -7.222 1.00 73.81 85 ASN A O 1
ATOM 684 N N . TYR A 1 86 ? -5.288 -7.039 -5.850 1.00 69.31 86 TYR A N 1
ATOM 685 C CA . TYR A 1 86 ? -6.328 -7.747 -5.089 1.00 69.31 86 TYR A CA 1
ATOM 686 C C . TYR A 1 86 ? -7.317 -6.808 -4.382 1.00 69.31 86 TYR A C 1
ATOM 688 O O . TYR A 1 86 ? -8.511 -7.079 -4.376 1.00 69.31 86 TYR A O 1
ATOM 696 N N . ASN A 1 87 ? -6.850 -5.686 -3.826 1.00 68.19 87 ASN A N 1
ATOM 697 C CA . ASN A 1 87 ? -7.751 -4.704 -3.209 1.00 68.19 87 ASN A CA 1
ATOM 698 C C . ASN A 1 87 ? -8.592 -4.000 -4.276 1.00 68.19 87 ASN A C 1
ATOM 700 O O . ASN A 1 87 ? -9.759 -3.728 -4.034 1.00 68.19 87 ASN A O 1
ATOM 704 N N . LEU A 1 88 ? -8.009 -3.716 -5.450 1.00 66.06 88 LEU A N 1
ATOM 705 C CA . LEU A 1 88 ? -8.720 -3.119 -6.584 1.00 66.06 88 LEU A CA 1
ATOM 706 C C . LEU A 1 88 ? -9.814 -4.059 -7.115 1.00 66.06 88 LEU A C 1
ATOM 708 O O . LEU A 1 88 ? -10.925 -3.606 -7.376 1.00 66.06 88 LEU A O 1
ATOM 712 N N . GLU A 1 89 ? -9.539 -5.361 -7.197 1.00 69.50 89 GLU A N 1
ATOM 713 C CA . GLU A 1 89 ? -10.538 -6.373 -7.551 1.00 69.50 89 GLU A CA 1
ATOM 714 C C . GLU A 1 89 ? -11.682 -6.432 -6.525 1.00 69.50 89 GLU A C 1
ATOM 716 O O . GLU A 1 89 ? -12.846 -6.470 -6.926 1.00 69.50 89 GLU A O 1
ATOM 721 N N . GLU A 1 90 ? -11.385 -6.360 -5.220 1.00 64.38 90 GLU A N 1
ATOM 722 C CA . GLU A 1 90 ? -12.409 -6.327 -4.160 1.00 64.38 90 GLU A CA 1
ATOM 723 C C . GLU A 1 90 ? -13.344 -5.111 -4.260 1.00 64.38 90 GLU A C 1
ATOM 725 O O . GLU A 1 90 ? -14.537 -5.237 -3.985 1.00 64.38 90 GLU A O 1
ATOM 730 N N . ILE A 1 91 ? -12.843 -3.952 -4.705 1.00 61.66 91 ILE A N 1
ATOM 731 C CA . ILE A 1 91 ? -13.659 -2.743 -4.931 1.00 61.66 91 ILE A CA 1
ATOM 732 C C . ILE A 1 91 ? -14.269 -2.672 -6.346 1.00 61.66 91 ILE A C 1
ATOM 734 O O . ILE A 1 91 ? -14.777 -1.629 -6.757 1.00 61.66 91 ILE A O 1
ATOM 738 N N . GLY A 1 92 ? -14.242 -3.777 -7.101 1.00 57.78 92 GLY A N 1
ATOM 739 C CA . GLY A 1 92 ? -14.915 -3.917 -8.397 1.00 57.78 92 GLY A CA 1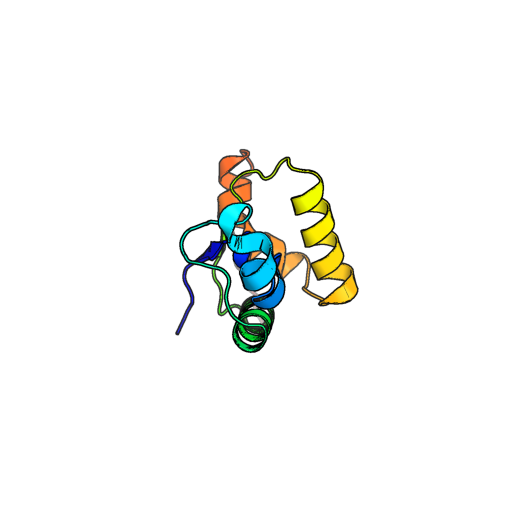
ATOM 740 C C . GLY A 1 92 ? -14.108 -3.454 -9.613 1.00 57.78 92 GLY A C 1
ATOM 741 O O . GLY A 1 92 ? -14.640 -3.430 -10.724 1.00 57.78 92 GLY A O 1
ATOM 742 N N . PHE A 1 93 ? -12.829 -3.110 -9.444 1.00 54.66 93 PHE A N 1
ATOM 743 C CA . PHE A 1 93 ? -11.929 -2.789 -10.550 1.00 54.66 93 PHE A CA 1
ATOM 744 C C . PHE A 1 93 ? -11.179 -4.046 -11.001 1.00 54.66 93 PHE A C 1
ATOM 746 O O . PHE A 1 93 ? -10.268 -4.518 -10.331 1.00 54.66 93 PHE A O 1
ATOM 753 N N . SER A 1 94 ? -11.520 -4.566 -12.181 1.00 57.88 94 SER A N 1
ATOM 754 C CA . SER A 1 94 ? -10.786 -5.662 -12.825 1.00 57.88 94 SER A CA 1
ATOM 755 C C . SER A 1 94 ? -9.943 -5.148 -13.993 1.00 57.88 94 SER A C 1
ATOM 757 O O . SER A 1 94 ? -10.448 -4.411 -14.843 1.00 57.88 94 SER A O 1
ATOM 759 N N . GLY A 1 95 ? -8.687 -5.580 -14.086 1.00 58.62 95 GLY A N 1
ATOM 760 C CA . GLY A 1 95 ? -7.800 -5.293 -15.213 1.00 58.62 95 GLY A CA 1
ATOM 761 C C . GLY A 1 95 ? -7.183 -6.569 -15.780 1.00 58.62 95 GLY A C 1
ATOM 762 O O . GLY A 1 95 ? -6.936 -7.524 -15.054 1.00 58.62 95 GLY A O 1
ATOM 763 N N . ILE A 1 96 ? -6.912 -6.593 -17.086 1.00 56.91 96 ILE A N 1
ATOM 764 C CA . ILE A 1 96 ? -6.108 -7.658 -17.699 1.00 56.91 96 ILE A CA 1
ATOM 765 C C . ILE A 1 96 ? -4.659 -7.179 -17.696 1.00 56.91 96 ILE A C 1
ATOM 767 O O . ILE A 1 96 ? -4.346 -6.185 -18.358 1.00 56.91 96 ILE A O 1
ATOM 771 N N . GLU A 1 97 ? -3.773 -7.883 -16.987 1.00 54.88 97 GLU A N 1
ATOM 772 C CA . GLU A 1 97 ? -2.328 -7.658 -17.084 1.00 54.88 97 GLU A CA 1
ATOM 773 C C . GLU A 1 97 ? -1.878 -8.021 -18.511 1.00 54.88 97 GLU A C 1
ATOM 775 O O . GLU A 1 97 ? -1.601 -9.173 -18.845 1.00 54.88 97 GLU A O 1
ATOM 780 N N . LYS A 1 98 ? -1.873 -7.039 -19.418 1.00 55.12 98 LYS A N 1
ATOM 781 C CA . LYS A 1 98 ? -1.313 -7.228 -20.754 1.00 55.12 98 LYS A CA 1
ATOM 782 C C . LYS A 1 98 ? 0.200 -7.110 -20.647 1.00 55.12 98 LYS A C 1
ATOM 784 O O . LYS A 1 98 ? 0.727 -6.030 -20.389 1.00 55.12 98 LYS A O 1
ATOM 789 N N . ASN A 1 99 ? 0.892 -8.227 -20.855 1.00 41.84 99 ASN A N 1
ATOM 790 C CA . ASN A 1 99 ? 2.340 -8.237 -21.020 1.00 41.84 99 ASN A CA 1
ATOM 791 C C . ASN A 1 99 ? 2.730 -7.246 -22.127 1.00 41.84 99 ASN A C 1
ATOM 793 O O . ASN A 1 99 ? 2.244 -7.345 -23.255 1.00 41.84 99 ASN A O 1
ATOM 797 N N . LEU A 1 100 ? 3.602 -6.289 -21.804 1.00 45.22 100 LEU A N 1
ATOM 798 C CA . LEU A 1 100 ? 4.240 -5.440 -22.803 1.00 45.22 100 LEU A CA 1
ATOM 799 C C . LEU A 1 100 ? 5.238 -6.310 -23.576 1.00 45.22 100 LEU A C 1
ATOM 801 O O . LEU A 1 100 ? 6.354 -6.541 -23.118 1.00 45.22 100 LEU A O 1
ATOM 805 N N . ILE A 1 101 ? 4.818 -6.828 -24.728 1.00 46.59 101 ILE A N 1
ATOM 806 C CA . ILE A 1 101 ? 5.705 -7.541 -25.647 1.00 46.59 101 ILE A CA 1
ATOM 807 C C . ILE A 1 101 ? 6.388 -6.486 -26.516 1.00 46.59 101 ILE A C 1
ATOM 809 O O . ILE A 1 101 ? 5.767 -5.913 -27.409 1.00 46.59 101 ILE A O 1
ATOM 813 N N . ILE A 1 102 ? 7.659 -6.207 -26.230 1.00 36.09 102 ILE A N 1
ATOM 814 C CA . ILE A 1 102 ? 8.515 -5.415 -27.116 1.00 36.09 102 ILE A CA 1
ATOM 815 C C . ILE A 1 102 ? 9.172 -6.399 -28.078 1.00 36.09 102 ILE A C 1
ATOM 817 O O . ILE A 1 102 ? 10.075 -7.137 -27.688 1.00 36.09 102 ILE A O 1
ATOM 821 N N . ASN A 1 103 ? 8.696 -6.422 -29.320 1.00 40.03 103 ASN A N 1
ATOM 822 C CA . ASN A 1 103 ? 9.390 -7.108 -30.404 1.00 40.03 103 ASN A CA 1
ATOM 823 C C . ASN A 1 103 ? 10.474 -6.168 -30.941 1.00 40.03 103 ASN A C 1
ATOM 825 O O . ASN A 1 103 ? 10.164 -5.032 -31.307 1.00 40.03 103 ASN A O 1
ATOM 829 N N . TYR A 1 104 ? 11.717 -6.640 -30.945 1.00 47.62 104 TYR A N 1
ATOM 830 C CA . TYR A 1 104 ? 12.841 -6.032 -31.655 1.00 47.62 104 TYR A CA 1
ATOM 831 C C . TYR A 1 104 ? 13.112 -6.797 -32.949 1.00 47.62 104 TYR A C 1
ATOM 833 O O . TYR A 1 104 ? 12.895 -8.031 -32.955 1.00 47.62 104 TYR A O 1
#